Protein AF-A0A533SNG4-F1 (afdb_monomer_lite)

Sequence (138 aa):
EGVVDFDGYFSKVHFAGSHDAAIKELLSGEADIACAKNTVYEAMAKSDPSIAEKLEMLAISETVPSNALGVRPDLEKAVIDKLRKTLLGMGDTAEGAAILSVFGAKSFIPTGEKDYSPVLTLAKKAGIDPATYSYENK

Secondary structure (DSSP, 8-state):
---S-HHHH-S-----SSHHHHHHHHHHTS-S-----HHHHHHHHHH-THHHHH------PPP---------TTS-HHHHHHHHHHHHTGGGSHHHHHHHHHHT-S------GGGGHHHHHHHHHTT--TTT------

pLDDT: mean 92.05, std 8.14, range [46.53, 97.88]

Foldseek 3Di:
DDDDDCVVPDPDDADLPAQVSQLVCCVVVVDVDGDHDPVVLVVVCVVPVVSVVSDDDPDDDPDADDDDDDDDPPPDPVVVVVVVVCQQCLLVDPNSCVVCVVVVHNGDDDDDPVSRVVVCVVCVVVVHDPVPDDDDRD

Radius of gyration: 18.96 Å; chains: 1; bounding box: 44×39×47 Å

Structure (mmCIF, N/CA/C/O backbone):
data_AF-A0A533SNG4-F1
#
_entry.id   AF-A0A533SNG4-F1
#
loop_
_atom_site.group_PDB
_atom_site.id
_atom_site.type_symbol
_atom_site.label_atom_id
_atom_site.label_alt_id
_atom_site.label_comp_id
_atom_site.label_asym_id
_atom_site.label_entity_id
_atom_site.label_seq_id
_atom_site.pdbx_PDB_ins_code
_atom_site.Cartn_x
_atom_site.Cartn_y
_atom_site.Cartn_z
_atom_site.occupancy
_atom_site.B_iso_or_equiv
_atom_site.auth_seq_id
_atom_site.auth_comp_id
_atom_site.auth_asym_id
_atom_site.auth_atom_id
_atom_site.pdbx_PDB_model_num
ATOM 1 N N . GLU A 1 1 ? 23.968 3.825 -8.249 1.00 59.47 1 GLU A N 1
ATOM 2 C CA . GLU A 1 1 ? 23.124 4.976 -8.639 1.00 59.47 1 GLU A CA 1
ATOM 3 C C . GLU A 1 1 ? 21.931 4.447 -9.428 1.00 59.47 1 GLU A C 1
ATOM 5 O O . GLU A 1 1 ? 22.047 3.355 -9.972 1.00 59.47 1 GLU A O 1
ATOM 10 N N . GLY A 1 2 ? 20.783 5.128 -9.391 1.00 75.69 2 GLY A N 1
ATOM 11 C CA . GLY A 1 2 ? 19.556 4.670 -10.061 1.00 75.69 2 GLY A CA 1
ATOM 12 C C . GLY A 1 2 ? 19.464 5.124 -11.520 1.00 75.69 2 GLY A C 1
ATOM 13 O O . GLY A 1 2 ? 20.210 6.004 -11.945 1.00 75.69 2 GLY A O 1
ATOM 14 N N . VAL A 1 3 ? 18.530 4.541 -12.274 1.00 83.25 3 VAL A N 1
ATOM 15 C CA . VAL A 1 3 ? 18.193 4.981 -13.638 1.00 83.25 3 VAL A CA 1
ATOM 16 C C . VAL A 1 3 ? 17.421 6.303 -13.553 1.00 83.25 3 VAL A C 1
ATOM 18 O O . VAL A 1 3 ? 16.493 6.411 -12.756 1.00 83.25 3 VAL A O 1
ATOM 21 N N . VAL A 1 4 ? 17.812 7.316 -14.332 1.00 81.56 4 VAL A N 1
ATOM 22 C CA . VAL A 1 4 ? 17.156 8.645 -14.340 1.00 81.56 4 VAL A CA 1
ATOM 23 C C . VAL A 1 4 ? 16.245 8.815 -15.554 1.00 81.56 4 VAL A C 1
ATOM 25 O O . VAL A 1 4 ? 15.146 9.342 -15.424 1.00 81.56 4 VAL A O 1
ATOM 28 N N . ASP A 1 5 ? 16.692 8.348 -16.719 1.00 86.75 5 ASP A N 1
ATOM 29 C CA . ASP A 1 5 ? 15.917 8.333 -17.958 1.00 86.75 5 ASP A CA 1
ATOM 30 C C . ASP A 1 5 ? 15.448 6.902 -18.229 1.00 86.75 5 ASP A C 1
ATOM 32 O O . ASP A 1 5 ? 16.239 6.038 -18.611 1.00 86.75 5 ASP A O 1
ATOM 36 N N . PHE A 1 6 ? 14.174 6.640 -17.946 1.00 88.44 6 PHE A N 1
ATOM 37 C CA . PHE A 1 6 ? 13.597 5.307 -18.096 1.00 88.44 6 PHE A CA 1
ATOM 38 C C . PHE A 1 6 ? 13.427 4.930 -19.569 1.00 88.44 6 PHE A C 1
ATOM 40 O O . PHE A 1 6 ? 13.735 3.795 -19.925 1.00 88.44 6 PHE A O 1
ATOM 47 N N . ASP A 1 7 ? 13.009 5.876 -20.413 1.00 86.94 7 ASP A N 1
ATOM 48 C CA . ASP A 1 7 ? 12.750 5.643 -21.838 1.00 86.94 7 ASP A CA 1
ATOM 49 C C . ASP A 1 7 ? 14.051 5.399 -22.617 1.00 86.94 7 ASP A C 1
ATOM 51 O O . ASP A 1 7 ? 14.075 4.634 -23.580 1.00 86.94 7 ASP A O 1
ATOM 55 N N . GLY A 1 8 ? 15.150 6.030 -22.191 1.00 91.56 8 GLY A N 1
ATOM 56 C CA . GLY A 1 8 ? 16.476 5.820 -22.773 1.00 91.56 8 GLY A CA 1
ATOM 57 C C . GLY A 1 8 ? 17.196 4.557 -22.287 1.00 91.56 8 GLY A C 1
ATOM 58 O O . GLY A 1 8 ? 18.127 4.097 -22.951 1.00 91.56 8 GLY A O 1
ATOM 59 N N . TYR A 1 9 ? 16.802 3.999 -21.137 1.00 93.44 9 TYR A N 1
ATOM 60 C CA . TYR A 1 9 ? 17.481 2.854 -20.517 1.00 93.44 9 TYR A CA 1
ATOM 61 C C . TYR A 1 9 ? 16.741 1.527 -20.721 1.00 93.44 9 TYR A C 1
ATOM 63 O O . TYR A 1 9 ? 17.369 0.517 -21.039 1.00 93.44 9 TYR A O 1
ATOM 71 N N . PHE A 1 10 ? 15.419 1.510 -20.534 1.00 94.25 10 PHE A N 1
ATOM 72 C CA . PHE A 1 10 ? 14.598 0.308 -20.670 1.00 94.25 10 PHE A CA 1
ATOM 73 C C . PHE A 1 10 ? 13.986 0.218 -22.068 1.00 94.25 10 PHE A C 1
ATOM 75 O O . PHE A 1 10 ? 13.562 1.213 -22.643 1.00 94.25 10 PHE A O 1
ATOM 82 N N . SER A 1 11 ? 13.878 -0.999 -22.607 1.00 94.25 11 SER A N 1
ATOM 83 C CA . SER A 1 11 ? 13.228 -1.231 -23.906 1.00 94.25 11 SER A CA 1
ATOM 84 C C . SER A 1 11 ? 11.719 -0.962 -23.876 1.00 94.25 11 SER A C 1
ATOM 86 O O . SER A 1 11 ? 11.127 -0.645 -24.909 1.00 94.25 11 SER A O 1
ATOM 88 N N . LYS A 1 12 ? 11.092 -1.109 -22.701 1.00 93.38 12 LYS A N 1
ATOM 89 C CA . LYS A 1 12 ? 9.679 -0.835 -22.441 1.00 93.38 12 LYS A CA 1
ATOM 90 C C . LYS A 1 12 ? 9.461 -0.574 -20.950 1.00 93.38 12 LYS A C 1
ATOM 92 O O . LYS A 1 12 ? 10.034 -1.261 -20.111 1.00 93.38 12 LYS A O 1
ATOM 97 N N . VAL A 1 13 ? 8.569 0.365 -20.640 1.00 92.81 13 VAL A N 1
ATOM 98 C CA . VAL A 1 13 ? 8.027 0.592 -19.294 1.00 92.81 13 VAL A CA 1
ATOM 99 C C . VAL A 1 13 ? 6.506 0.658 -19.391 1.00 92.81 13 VAL A C 1
ATOM 101 O O . VAL A 1 13 ? 5.970 1.320 -20.280 1.00 92.81 13 VAL A O 1
ATOM 104 N N . HIS A 1 14 ? 5.796 -0.034 -18.499 1.00 92.06 14 HIS A N 1
ATOM 105 C CA . HIS A 1 14 ? 4.333 0.017 -18.425 1.00 92.06 14 HIS A CA 1
ATOM 106 C C . HIS A 1 14 ? 3.828 -0.161 -16.991 1.00 92.06 14 HIS A C 1
ATOM 108 O O . HIS A 1 14 ? 4.572 -0.555 -16.092 1.00 92.06 14 HIS A O 1
ATOM 114 N N . PHE A 1 15 ? 2.547 0.141 -16.779 1.00 91.56 15 PHE A N 1
ATOM 115 C CA . PHE A 1 15 ? 1.877 -0.033 -15.495 1.00 91.56 15 PHE A CA 1
ATOM 116 C C . PHE A 1 15 ? 1.068 -1.332 -15.493 1.00 91.56 15 PHE A C 1
ATOM 118 O O . PHE A 1 15 ? 0.085 -1.451 -16.213 1.00 91.56 15 PHE A O 1
ATOM 125 N N . ALA A 1 16 ? 1.426 -2.281 -14.627 1.00 93.81 16 ALA A N 1
ATOM 126 C CA . ALA A 1 16 ? 0.704 -3.553 -14.480 1.00 93.81 16 ALA A CA 1
ATOM 127 C C . ALA A 1 16 ? -0.699 -3.411 -13.836 1.00 93.81 16 ALA A C 1
ATOM 129 O O . ALA A 1 16 ? -1.428 -4.385 -13.673 1.00 93.81 16 ALA A O 1
ATOM 130 N N . GLY A 1 17 ? -1.077 -2.209 -13.385 1.00 91.56 17 GLY A N 1
ATOM 131 C CA . GLY A 1 17 ? -2.375 -1.920 -12.758 1.00 91.56 17 GLY A CA 1
ATOM 132 C C . GLY A 1 17 ? -2.509 -2.346 -11.288 1.00 91.56 17 GLY A C 1
ATOM 133 O O . GLY A 1 17 ? -3.287 -1.739 -10.551 1.00 91.56 17 GLY A O 1
ATOM 134 N N . SER A 1 18 ? -1.731 -3.323 -10.813 1.00 95.00 18 SER A N 1
ATOM 135 C CA . SER A 1 18 ? -1.677 -3.702 -9.394 1.00 95.00 18 SER A CA 1
ATOM 136 C C . SER A 1 18 ? -0.318 -4.273 -8.974 1.00 95.00 18 SER A C 1
ATOM 138 O O . SER A 1 18 ? 0.485 -4.717 -9.795 1.00 95.00 18 SER A O 1
ATOM 140 N N . HIS A 1 19 ? -0.048 -4.278 -7.664 1.00 95.81 19 HIS A N 1
ATOM 141 C CA . HIS A 1 19 ? 1.193 -4.836 -7.113 1.00 95.81 19 HIS A CA 1
ATOM 142 C C . HIS A 1 19 ? 1.329 -6.345 -7.356 1.00 95.81 19 HIS A C 1
ATOM 144 O O . HIS A 1 19 ? 2.428 -6.822 -7.616 1.00 95.81 19 HIS A O 1
ATOM 150 N N . ASP A 1 20 ? 0.229 -7.097 -7.262 1.00 96.75 20 ASP A N 1
ATOM 151 C CA . ASP A 1 20 ? 0.244 -8.538 -7.509 1.0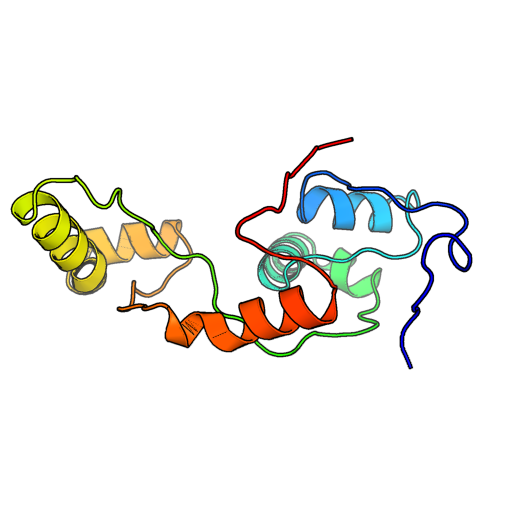0 96.75 20 ASP A CA 1
ATOM 152 C C . ASP A 1 20 ? 0.372 -8.858 -9.003 1.00 96.75 20 ASP A C 1
ATOM 154 O O . ASP A 1 20 ? 1.042 -9.829 -9.343 1.00 96.75 20 ASP A O 1
ATOM 158 N N . ALA A 1 21 ? -0.201 -8.035 -9.892 1.00 97.25 21 ALA A N 1
ATOM 159 C CA . ALA A 1 21 ? 0.014 -8.150 -11.333 1.00 97.25 21 ALA A CA 1
ATOM 160 C C . ALA A 1 21 ? 1.487 -7.919 -11.690 1.00 97.25 21 ALA A C 1
ATOM 162 O O . ALA A 1 21 ? 2.078 -8.765 -12.350 1.00 97.25 21 ALA A O 1
ATOM 163 N N . ALA A 1 22 ? 2.120 -6.872 -11.147 1.00 97.62 22 ALA A N 1
ATOM 164 C CA . ALA A 1 22 ? 3.542 -6.602 -11.376 1.00 97.62 22 ALA A CA 1
ATOM 165 C C . ALA A 1 22 ? 4.445 -7.782 -10.957 1.00 97.62 22 ALA A C 1
ATOM 167 O O . ALA A 1 22 ? 5.380 -8.143 -11.667 1.00 97.62 22 ALA A O 1
ATOM 168 N N . ILE A 1 23 ? 4.146 -8.429 -9.823 1.00 97.62 23 ILE A N 1
ATOM 169 C CA . ILE A 1 23 ? 4.883 -9.622 -9.370 1.00 97.62 23 ILE A CA 1
ATOM 170 C C . ILE A 1 23 ? 4.619 -10.823 -10.296 1.00 97.62 23 ILE A C 1
ATOM 172 O O . ILE A 1 23 ? 5.537 -11.587 -10.584 1.00 97.62 23 ILE A O 1
ATOM 176 N N . LYS A 1 24 ? 3.384 -11.007 -10.779 1.00 96.94 24 LYS A N 1
ATOM 177 C CA . LYS A 1 24 ? 3.030 -12.095 -11.711 1.00 96.94 24 LYS A CA 1
ATOM 178 C C . LYS A 1 24 ? 3.693 -11.930 -13.082 1.00 96.94 24 LYS A C 1
ATOM 180 O O . LYS A 1 24 ? 4.147 -12.925 -13.644 1.00 96.94 24 LYS A O 1
ATOM 185 N N . GLU A 1 25 ? 3.782 -10.710 -13.601 1.00 97.31 25 GLU A N 1
ATOM 186 C CA . GLU A 1 25 ? 4.500 -10.406 -14.847 1.00 97.31 25 GLU A CA 1
ATOM 187 C C . GLU A 1 25 ? 5.997 -10.727 -14.715 1.00 97.31 25 GLU A C 1
ATOM 189 O O . GLU A 1 25 ? 6.572 -11.369 -15.591 1.00 97.31 25 GLU A O 1
ATOM 194 N N . LEU A 1 26 ? 6.608 -10.397 -13.570 1.00 96.62 26 LEU A N 1
ATOM 195 C CA . LEU A 1 26 ? 7.996 -10.769 -13.279 1.00 96.62 26 LEU A CA 1
ATOM 196 C C . LEU A 1 26 ? 8.183 -12.296 -13.210 1.00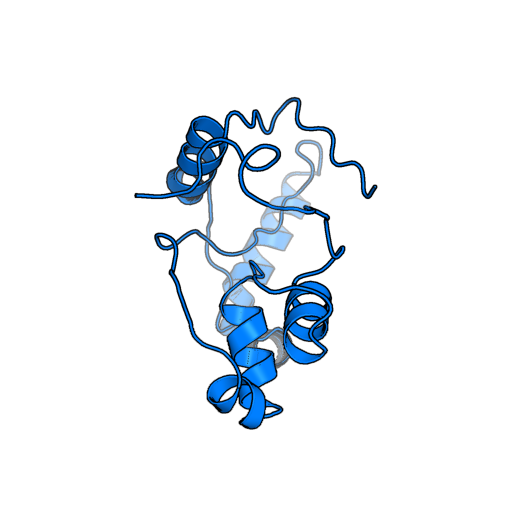 96.62 26 LEU A C 1
ATOM 198 O O . LEU A 1 26 ? 9.104 -12.846 -13.805 1.00 96.62 26 LEU A O 1
ATOM 202 N N . LEU A 1 27 ? 7.280 -13.008 -12.528 1.00 96.94 27 LEU A N 1
ATOM 203 C CA . LEU A 1 27 ? 7.339 -14.472 -12.401 1.00 96.94 27 LEU A CA 1
ATOM 204 C C . LEU A 1 27 ? 7.105 -15.216 -13.724 1.00 96.94 27 LEU A C 1
ATOM 206 O O . LEU A 1 27 ? 7.579 -16.342 -13.880 1.00 96.94 27 LEU A O 1
ATOM 210 N N . SER A 1 28 ? 6.347 -14.624 -14.648 1.00 96.25 28 SER A N 1
ATOM 211 C CA . SER A 1 28 ? 6.075 -15.190 -15.977 1.00 96.25 28 SER A CA 1
ATOM 212 C C . SER A 1 28 ? 7.129 -14.813 -17.022 1.00 96.25 28 SER A C 1
ATOM 214 O O . SER A 1 28 ? 7.120 -15.380 -18.114 1.00 96.25 28 SER A O 1
ATOM 216 N N . GLY A 1 29 ? 8.057 -13.914 -16.680 1.00 95.94 29 GLY A N 1
ATOM 217 C CA . GLY A 1 29 ? 9.081 -13.408 -17.593 1.00 95.94 29 GLY A CA 1
ATOM 218 C C . GLY A 1 29 ? 8.559 -12.374 -18.594 1.00 95.94 29 GLY A C 1
ATOM 219 O O . GLY A 1 29 ? 9.230 -12.099 -19.583 1.00 95.94 29 GLY A O 1
ATOM 220 N N . GLU A 1 30 ? 7.370 -11.808 -18.365 1.00 96.06 30 GLU A N 1
ATOM 221 C CA . GLU A 1 30 ? 6.832 -10.701 -19.167 1.00 96.06 30 GLU A CA 1
ATOM 222 C C . GLU A 1 30 ? 7.501 -9.359 -18.829 1.00 96.06 30 GLU A C 1
ATOM 224 O O . GLU A 1 30 ? 7.517 -8.448 -19.660 1.00 96.06 30 GLU A O 1
ATOM 229 N N . ALA A 1 31 ? 8.077 -9.248 -17.628 1.00 96.88 31 ALA A N 1
ATOM 230 C CA . ALA A 1 31 ? 8.892 -8.123 -17.191 1.00 96.88 31 ALA A CA 1
ATOM 231 C C . ALA A 1 31 ? 10.201 -8.619 -16.564 1.00 96.88 31 ALA A C 1
ATOM 233 O O . ALA A 1 31 ? 10.196 -9.582 -15.803 1.00 96.88 31 ALA A O 1
ATOM 234 N N . ASP A 1 32 ? 11.310 -7.927 -16.833 1.00 96.25 32 ASP A N 1
ATOM 235 C CA . ASP A 1 32 ? 12.614 -8.234 -16.224 1.00 96.25 32 ASP A CA 1
ATOM 236 C C . ASP A 1 32 ? 12.761 -7.637 -14.812 1.00 96.25 32 ASP A C 1
ATOM 238 O O . ASP A 1 32 ? 13.550 -8.113 -13.997 1.00 96.25 32 ASP A O 1
ATOM 242 N N . ILE A 1 33 ? 12.022 -6.559 -14.522 1.00 95.94 33 ILE A N 1
ATOM 243 C CA . ILE A 1 33 ? 12.059 -5.814 -13.258 1.00 95.94 33 ILE A CA 1
ATOM 244 C C . ILE A 1 33 ? 10.637 -5.364 -12.910 1.00 95.94 33 ILE A C 1
ATOM 246 O O . ILE A 1 33 ? 9.902 -4.897 -13.777 1.00 95.94 33 ILE A O 1
ATOM 250 N N . ALA A 1 34 ? 10.265 -5.444 -11.629 1.00 95.94 34 ALA A N 1
ATOM 251 C CA . ALA A 1 34 ? 8.989 -4.944 -11.123 1.00 95.94 34 ALA A CA 1
ATOM 252 C C . ALA A 1 34 ? 9.150 -4.196 -9.790 1.00 95.94 34 ALA A C 1
ATOM 254 O O . ALA A 1 34 ? 9.983 -4.544 -8.955 1.00 95.94 34 ALA A O 1
ATOM 255 N N . CYS A 1 35 ? 8.296 -3.194 -9.569 1.00 94.69 35 CYS A N 1
ATOM 256 C CA . CYS A 1 35 ? 8.206 -2.443 -8.316 1.00 94.69 35 CYS A CA 1
ATOM 257 C C . CYS A 1 35 ? 6.859 -2.730 -7.640 1.00 94.69 35 CYS A C 1
ATOM 259 O O . CYS A 1 35 ? 5.801 -2.439 -8.199 1.00 94.69 35 CYS A O 1
ATOM 261 N N . ALA A 1 36 ? 6.878 -3.266 -6.419 1.00 95.56 36 ALA A N 1
ATOM 262 C CA . ALA A 1 36 ? 5.666 -3.621 -5.684 1.00 95.56 36 ALA A CA 1
ATOM 263 C C . ALA A 1 36 ? 5.764 -3.265 -4.195 1.00 95.56 36 ALA A C 1
ATOM 265 O O . ALA A 1 36 ? 6.850 -3.159 -3.627 1.00 95.56 36 ALA A O 1
ATOM 266 N N . LYS A 1 37 ? 4.607 -3.094 -3.544 1.00 94.38 37 LYS A N 1
ATOM 267 C CA . LYS A 1 37 ? 4.535 -2.878 -2.095 1.00 94.38 37 LYS A CA 1
ATOM 268 C C . LYS A 1 37 ? 5.038 -4.124 -1.363 1.00 94.38 37 LYS A C 1
ATOM 270 O O . LYS A 1 37 ? 4.537 -5.223 -1.606 1.00 94.38 37 LYS A O 1
ATOM 275 N N . ASN A 1 38 ? 5.954 -3.940 -0.413 1.00 93.94 38 ASN A N 1
ATOM 276 C CA . ASN A 1 38 ? 6.566 -5.029 0.354 1.00 93.94 38 ASN A CA 1
ATOM 277 C C . ASN A 1 38 ? 5.522 -5.953 1.004 1.00 93.94 38 ASN A C 1
ATOM 279 O O . ASN A 1 38 ? 5.617 -7.163 0.870 1.00 93.94 38 ASN A O 1
ATOM 283 N N . THR A 1 39 ? 4.460 -5.403 1.603 1.00 92.88 39 THR A N 1
ATOM 284 C CA . THR A 1 39 ? 3.409 -6.209 2.247 1.00 92.88 39 THR A CA 1
ATOM 285 C C . THR A 1 39 ? 2.656 -7.114 1.268 1.00 92.88 39 THR A C 1
ATOM 287 O O . THR A 1 39 ? 2.134 -8.147 1.673 1.00 92.88 39 THR A O 1
ATOM 290 N N . VAL A 1 40 ? 2.561 -6.726 -0.012 1.00 94.94 40 VAL A N 1
ATOM 291 C CA . VAL A 1 40 ? 1.930 -7.563 -1.048 1.00 94.94 40 VAL A CA 1
ATOM 292 C C . VAL A 1 40 ? 2.872 -8.695 -1.433 1.00 94.94 40 VAL A C 1
ATOM 294 O O . VAL A 1 40 ? 2.450 -9.848 -1.441 1.00 94.94 40 VAL A O 1
ATOM 297 N N . TYR A 1 41 ? 4.150 -8.382 -1.664 1.00 96.62 41 TYR A N 1
ATOM 298 C CA . TYR A 1 41 ? 5.183 -9.391 -1.891 1.00 96.62 41 TYR A CA 1
ATOM 299 C C . TYR A 1 41 ? 5.252 -10.403 -0.739 1.00 96.62 41 TYR A C 1
ATOM 301 O O . TYR A 1 41 ? 5.165 -11.603 -0.972 1.00 96.62 41 TYR A O 1
ATOM 309 N N . GLU A 1 42 ? 5.317 -9.933 0.508 1.00 95.00 42 GLU A N 1
ATOM 310 C CA . GLU A 1 42 ? 5.364 -10.772 1.709 1.00 95.00 42 GLU A CA 1
ATOM 311 C C . GLU A 1 42 ? 4.127 -11.676 1.827 1.00 95.00 42 GLU A C 1
ATOM 313 O O . GLU A 1 42 ? 4.253 -12.859 2.142 1.00 95.00 42 GLU A O 1
ATOM 318 N N . ALA A 1 43 ? 2.928 -11.154 1.547 1.00 93.94 43 ALA A N 1
ATOM 319 C CA . ALA A 1 43 ? 1.698 -11.945 1.569 1.00 93.94 43 ALA A CA 1
ATOM 320 C C . ALA A 1 43 ? 1.678 -13.024 0.472 1.00 93.94 43 ALA A C 1
ATOM 322 O O . ALA A 1 43 ? 1.266 -14.160 0.731 1.00 93.94 43 ALA A O 1
ATOM 323 N N . MET A 1 44 ? 2.146 -12.687 -0.733 1.00 96.75 44 MET A N 1
ATOM 324 C CA . MET A 1 44 ? 2.267 -13.635 -1.841 1.00 96.75 44 MET A CA 1
ATOM 325 C C . MET A 1 44 ? 3.311 -14.712 -1.533 1.00 96.75 44 MET A C 1
ATOM 327 O O . MET A 1 44 ? 2.981 -15.889 -1.604 1.00 96.75 44 MET A O 1
ATOM 331 N N . ALA A 1 45 ? 4.514 -14.335 -1.096 1.00 96.31 45 ALA A N 1
ATOM 332 C CA . ALA A 1 45 ? 5.590 -15.266 -0.752 1.00 96.31 45 ALA A CA 1
ATOM 333 C C . ALA A 1 45 ? 5.248 -16.159 0.453 1.00 96.31 45 ALA A C 1
ATOM 335 O O . ALA A 1 45 ? 5.649 -17.316 0.515 1.00 96.31 45 ALA A O 1
ATOM 336 N N . LYS A 1 46 ? 4.460 -15.658 1.412 1.00 95.19 46 LYS A N 1
ATOM 337 C CA . LYS A 1 46 ? 3.927 -16.487 2.502 1.00 95.19 46 LYS A CA 1
ATOM 338 C C . LYS A 1 46 ? 2.947 -17.550 1.994 1.00 95.19 46 LYS A C 1
ATOM 340 O O . LYS A 1 46 ? 2.854 -18.618 2.592 1.00 95.19 46 LYS A O 1
ATOM 345 N N . SER A 1 47 ? 2.196 -17.239 0.938 1.00 95.56 47 SER A N 1
ATOM 346 C CA . SER A 1 47 ? 1.204 -18.145 0.345 1.00 95.56 47 SER A CA 1
ATOM 347 C C . SER A 1 47 ? 1.840 -19.135 -0.638 1.00 95.56 47 SER A C 1
ATOM 349 O O . SER A 1 47 ? 1.421 -20.287 -0.691 1.00 95.56 47 SER A O 1
ATOM 351 N N . ASP A 1 48 ? 2.865 -18.702 -1.374 1.00 96.75 48 ASP A N 1
ATOM 352 C CA . ASP A 1 48 ? 3.702 -19.510 -2.264 1.00 96.75 48 ASP A CA 1
ATOM 353 C C . ASP A 1 48 ? 5.189 -19.185 -2.016 1.00 96.75 48 ASP A C 1
ATOM 355 O O . ASP A 1 48 ? 5.718 -18.214 -2.570 1.00 96.75 48 ASP A O 1
ATOM 359 N N . PRO A 1 49 ? 5.888 -19.998 -1.200 1.00 96.38 49 PRO A N 1
ATOM 360 C CA . PRO A 1 49 ? 7.300 -19.788 -0.886 1.00 96.38 49 PRO A CA 1
ATOM 361 C C . PRO A 1 49 ? 8.235 -19.800 -2.101 1.00 96.38 49 PRO A C 1
ATOM 363 O O . PRO A 1 49 ? 9.302 -19.192 -2.032 1.00 96.38 49 PRO A O 1
ATOM 366 N N . SER A 1 50 ? 7.839 -20.412 -3.227 1.00 95.81 50 SER A N 1
ATOM 367 C CA . SER A 1 50 ? 8.682 -20.458 -4.431 1.00 95.81 50 SER A CA 1
ATOM 368 C C . SER A 1 50 ? 8.922 -19.073 -5.038 1.00 95.81 50 SER A C 1
ATOM 370 O O . SER A 1 50 ? 9.894 -18.874 -5.763 1.00 95.81 50 SER A O 1
ATOM 372 N N . ILE A 1 51 ? 8.072 -18.092 -4.717 1.00 96.56 51 ILE A N 1
ATOM 373 C CA . ILE A 1 51 ? 8.255 -16.696 -5.128 1.00 96.56 51 ILE A CA 1
ATOM 374 C C . ILE A 1 51 ? 9.564 -16.138 -4.559 1.00 96.56 51 ILE A C 1
ATOM 376 O O . ILE A 1 51 ? 10.321 -15.506 -5.290 1.00 96.56 51 ILE A O 1
ATOM 380 N N . ALA A 1 52 ? 9.866 -16.411 -3.287 1.00 94.94 52 ALA A N 1
ATOM 381 C CA . ALA A 1 52 ? 11.092 -15.934 -2.647 1.00 94.94 52 ALA A CA 1
ATOM 382 C C . ALA A 1 52 ? 12.355 -16.658 -3.147 1.00 94.94 52 ALA A C 1
ATOM 384 O O . ALA A 1 52 ? 13.456 -16.143 -2.991 1.00 94.94 52 ALA A O 1
ATOM 385 N N . GLU A 1 53 ? 12.202 -17.844 -3.740 1.00 95.69 53 GLU A N 1
ATOM 386 C CA . GLU A 1 53 ? 13.302 -18.597 -4.355 1.00 95.69 53 GLU A CA 1
ATOM 387 C C . GLU A 1 53 ? 13.602 -18.119 -5.782 1.00 95.69 53 GLU A C 1
ATOM 389 O O . GLU A 1 53 ? 14.739 -18.210 -6.240 1.00 95.69 53 GLU A O 1
ATOM 394 N N . LYS A 1 54 ? 12.578 -17.634 -6.495 1.00 96.12 54 LYS A N 1
ATOM 395 C CA . LYS A 1 54 ? 12.667 -17.222 -7.904 1.00 96.12 54 LYS A CA 1
ATOM 396 C C . LYS A 1 54 ? 13.008 -15.749 -8.096 1.00 96.12 54 LYS A C 1
ATOM 398 O O . LYS A 1 54 ? 13.486 -15.391 -9.167 1.00 96.12 54 LYS A O 1
ATOM 403 N N . LEU A 1 55 ? 12.708 -14.902 -7.113 1.00 96.12 55 LEU A N 1
ATOM 404 C CA . LEU A 1 55 ? 12.858 -13.453 -7.220 1.00 96.12 55 LEU A CA 1
ATOM 405 C C . LEU A 1 55 ? 14.009 -12.945 -6.351 1.00 96.12 55 LEU A C 1
ATOM 407 O O . LEU A 1 55 ? 14.184 -13.373 -5.213 1.00 96.12 55 LEU A O 1
ATOM 411 N N . GLU A 1 56 ? 14.746 -11.967 -6.872 1.00 95.69 56 GLU A N 1
ATOM 412 C CA . GLU A 1 56 ? 15.801 -11.262 -6.147 1.00 95.69 56 GLU A CA 1
ATOM 413 C C . GLU A 1 56 ? 15.369 -9.823 -5.834 1.00 95.69 56 GLU A C 1
ATOM 415 O O . GLU A 1 56 ? 14.881 -9.090 -6.696 1.00 95.69 56 GLU A O 1
ATOM 420 N N . MET A 1 57 ? 15.565 -9.396 -4.584 1.00 95.56 57 MET A N 1
ATOM 421 C CA . MET A 1 57 ? 15.29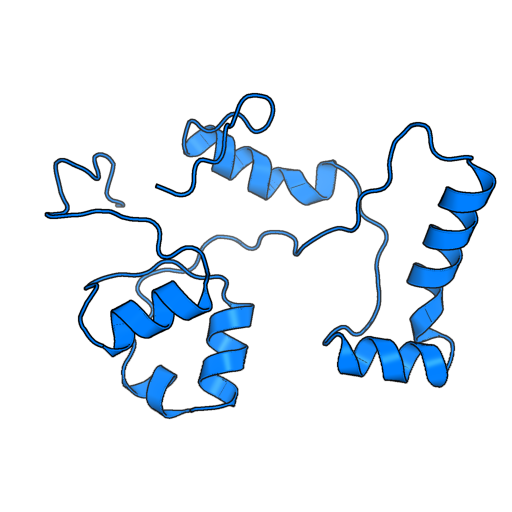3 -8.021 -4.163 1.00 95.56 57 MET A CA 1
ATOM 422 C C . MET A 1 57 ? 16.473 -7.113 -4.516 1.00 95.56 57 MET A C 1
ATOM 424 O O . MET A 1 57 ? 17.467 -7.076 -3.796 1.00 95.56 57 MET A O 1
ATOM 428 N N . LEU A 1 58 ? 16.337 -6.332 -5.590 1.00 94.56 58 LEU A N 1
ATOM 429 C CA . LEU A 1 58 ? 17.381 -5.399 -6.036 1.00 94.56 58 LEU A CA 1
ATOM 430 C C . LEU A 1 58 ? 17.531 -4.175 -5.120 1.00 94.56 58 LEU A C 1
ATOM 432 O O . LEU A 1 58 ? 18.634 -3.669 -4.919 1.00 94.56 58 LEU A O 1
ATOM 436 N N . ALA A 1 59 ? 16.417 -3.667 -4.585 1.00 92.50 59 ALA A N 1
ATOM 437 C CA . ALA A 1 59 ? 16.394 -2.497 -3.714 1.00 92.50 59 ALA A CA 1
ATOM 438 C C . ALA A 1 59 ? 15.119 -2.453 -2.860 1.00 92.50 59 ALA A C 1
ATOM 440 O O . ALA A 1 59 ? 14.079 -2.996 -3.231 1.00 92.50 59 ALA A O 1
ATOM 441 N N . ILE A 1 60 ? 15.198 -1.757 -1.725 1.00 92.31 60 ILE A N 1
ATOM 442 C CA . ILE A 1 60 ? 14.071 -1.464 -0.834 1.00 92.31 60 ILE A CA 1
ATOM 443 C C . ILE A 1 60 ? 14.087 0.042 -0.564 1.00 92.31 60 ILE A C 1
ATOM 445 O O . ILE A 1 60 ? 15.147 0.614 -0.304 1.00 92.31 60 ILE A O 1
ATOM 449 N N . SER A 1 61 ? 12.928 0.696 -0.662 1.00 88.62 61 SER A N 1
ATOM 450 C CA . SER A 1 61 ? 12.812 2.123 -0.355 1.00 88.62 61 SER A CA 1
ATOM 451 C C . SER A 1 61 ? 12.981 2.393 1.141 1.00 88.62 61 SER A C 1
ATOM 453 O O . SER A 1 61 ? 12.897 1.493 1.976 1.00 88.62 61 SER A O 1
ATOM 455 N N . GLU A 1 62 ? 13.121 3.665 1.505 1.00 88.00 62 GLU A N 1
ATOM 456 C CA . GLU A 1 62 ? 12.883 4.077 2.887 1.00 88.00 62 GLU A CA 1
ATOM 457 C C . GLU A 1 62 ? 11.461 3.694 3.327 1.00 88.00 62 GLU A C 1
ATOM 459 O O . GLU A 1 62 ? 10.541 3.576 2.505 1.00 88.00 62 GLU A O 1
ATOM 464 N N . THR A 1 63 ? 11.278 3.509 4.634 1.00 89.56 63 THR A N 1
ATOM 465 C CA . THR A 1 63 ? 9.964 3.227 5.209 1.00 89.56 63 THR A CA 1
ATOM 466 C C . THR A 1 63 ? 9.020 4.393 4.948 1.00 89.56 63 THR A C 1
ATOM 468 O O . THR A 1 63 ? 9.293 5.536 5.315 1.00 89.56 63 THR A O 1
ATOM 471 N N . VAL A 1 64 ? 7.870 4.077 4.366 1.00 91.00 64 VAL A N 1
ATOM 472 C CA . VAL A 1 64 ? 6.760 5.007 4.162 1.00 91.00 64 VAL A CA 1
ATOM 473 C C . VAL A 1 64 ? 5.561 4.565 5.006 1.00 91.00 64 VAL A C 1
ATOM 475 O O . VAL A 1 64 ? 5.424 3.370 5.288 1.00 91.00 64 VAL A O 1
ATOM 478 N N . PRO A 1 65 ? 4.686 5.491 5.441 1.00 90.94 65 PRO A N 1
ATOM 479 C CA . PRO A 1 65 ? 3.429 5.117 6.079 1.00 90.94 65 PRO A CA 1
ATOM 480 C C . PRO A 1 65 ? 2.594 4.201 5.175 1.00 90.94 65 PRO A C 1
ATOM 482 O O . PRO A 1 65 ? 2.646 4.280 3.947 1.00 90.94 65 PRO A O 1
ATOM 485 N N . SER A 1 66 ? 1.796 3.336 5.804 1.00 88.38 66 SER A N 1
ATOM 486 C CA . SER A 1 66 ? 0.777 2.555 5.096 1.00 88.38 66 SER A CA 1
ATOM 487 C C . SER A 1 66 ? -0.423 3.437 4.726 1.00 88.38 66 SER A C 1
ATOM 489 O O . SER A 1 66 ? -0.418 4.646 4.927 1.00 88.38 66 SER A O 1
ATOM 491 N N . ASN A 1 67 ? -1.469 2.821 4.184 1.00 89.12 67 ASN A N 1
ATOM 492 C CA . ASN A 1 67 ? -2.676 3.506 3.738 1.00 89.12 67 ASN A CA 1
ATOM 493 C C . ASN A 1 67 ? -3.398 4.197 4.916 1.00 89.12 67 ASN A C 1
ATOM 495 O O . ASN A 1 67 ? -3.486 3.629 6.007 1.00 89.12 67 ASN A O 1
ATOM 499 N N . ALA A 1 68 ? -3.996 5.367 4.670 1.00 92.19 68 ALA A N 1
ATOM 500 C CA . ALA A 1 68 ? -4.931 6.020 5.592 1.00 92.19 68 ALA A CA 1
ATOM 501 C C . ALA A 1 68 ? -6.377 5.925 5.108 1.00 92.19 68 ALA A C 1
ATOM 503 O O . ALA A 1 68 ? -6.664 5.816 3.916 1.00 92.19 68 ALA A O 1
ATOM 504 N N . LEU A 1 69 ? -7.292 6.054 6.068 1.00 93.25 69 LEU A N 1
ATOM 505 C CA . LEU A 1 69 ? -8.700 6.320 5.815 1.00 93.25 69 LEU A CA 1
ATOM 506 C C . LEU A 1 69 ? -8.929 7.835 5.846 1.00 93.25 69 LEU A C 1
ATOM 508 O O . LEU A 1 69 ? -8.791 8.469 6.892 1.00 93.25 69 LEU A O 1
ATOM 512 N N . GLY A 1 70 ? -9.266 8.408 4.693 1.00 93.06 70 GLY A N 1
ATOM 513 C CA . GLY A 1 70 ? -9.675 9.804 4.566 1.00 93.06 70 GLY A CA 1
ATOM 514 C C . GLY A 1 70 ? -11.190 9.954 4.685 1.00 93.06 70 GLY A C 1
ATOM 515 O O . GLY A 1 70 ? -11.945 9.116 4.194 1.00 93.06 70 GLY A O 1
ATOM 516 N N . VAL A 1 71 ? -11.641 11.037 5.314 1.00 94.00 71 VAL A N 1
ATOM 517 C CA . VAL A 1 71 ? -13.054 11.443 5.317 1.00 94.00 71 VAL A CA 1
ATOM 518 C C . VAL A 1 71 ? -13.211 12.745 4.550 1.00 94.00 71 VAL A C 1
ATOM 520 O O . VAL A 1 71 ? -12.280 13.547 4.471 1.00 94.00 71 VAL A O 1
ATOM 523 N N . ARG A 1 72 ? -14.403 12.971 3.995 1.00 95.00 72 ARG A N 1
ATOM 524 C CA . ARG A 1 72 ? -14.730 14.255 3.381 1.00 95.00 72 ARG A CA 1
ATOM 525 C C . ARG A 1 72 ? -14.668 15.385 4.419 1.00 95.00 72 ARG A C 1
ATOM 527 O O . ARG A 1 72 ? -15.146 15.188 5.539 1.00 95.00 72 ARG A O 1
ATOM 534 N N . PRO A 1 73 ? -14.148 16.567 4.049 1.00 90.94 73 PRO A N 1
ATOM 535 C CA . PRO A 1 73 ? -14.013 17.686 4.978 1.00 90.94 73 PRO A CA 1
ATOM 536 C C . PRO A 1 73 ? -15.360 18.286 5.409 1.00 90.94 73 PRO A C 1
ATOM 538 O O . PRO A 1 73 ? -15.434 18.903 6.465 1.00 90.94 73 PRO A O 1
ATOM 541 N N . ASP A 1 74 ? -16.419 18.102 4.618 1.00 95.38 74 ASP A N 1
ATOM 542 C CA . ASP A 1 74 ? -17.765 18.625 4.876 1.00 95.38 74 ASP A CA 1
ATOM 543 C C . ASP A 1 74 ? -18.698 17.618 5.573 1.00 95.38 74 ASP A C 1
ATOM 545 O O . ASP A 1 74 ? -19.890 17.881 5.741 1.00 95.38 74 ASP A O 1
ATOM 549 N N . LEU A 1 75 ? -18.172 16.462 5.991 1.00 97.12 75 LEU A N 1
ATOM 550 C CA . LEU A 1 75 ? -18.924 15.500 6.788 1.00 97.12 75 LEU A CA 1
ATOM 551 C C . LEU A 1 75 ? -19.203 16.075 8.186 1.00 97.12 75 LEU A C 1
ATOM 553 O O . LEU A 1 75 ? -18.355 16.738 8.783 1.00 97.12 75 LEU A O 1
ATOM 557 N N . GLU A 1 76 ? -20.385 15.795 8.740 1.00 97.88 76 GLU A N 1
ATOM 558 C CA . GLU A 1 76 ? -20.759 16.289 10.066 1.00 97.88 76 GLU A CA 1
ATOM 559 C C . GLU A 1 76 ? -19.736 15.858 11.131 1.00 97.88 76 GLU A C 1
ATOM 561 O O . GLU A 1 76 ? -19.374 14.681 11.237 1.00 97.88 76 GLU A O 1
ATOM 566 N N . LYS A 1 77 ? -19.303 16.809 11.970 1.00 96.44 77 LYS A N 1
ATOM 567 C CA . LYS A 1 77 ? -18.278 16.581 13.000 1.00 96.44 77 LYS A CA 1
ATOM 568 C C . LYS A 1 77 ? -18.607 15.387 13.903 1.00 96.44 77 LYS A C 1
ATOM 570 O O . LYS A 1 77 ? -17.717 14.600 14.216 1.00 96.44 77 LYS A O 1
ATOM 575 N N . ALA A 1 78 ? -19.876 15.220 14.280 1.00 97.62 78 ALA A N 1
ATOM 576 C CA . ALA A 1 78 ? -20.322 14.103 15.110 1.00 97.62 78 ALA A CA 1
ATOM 577 C C . ALA A 1 78 ? -20.063 12.735 14.450 1.00 97.62 78 ALA A C 1
ATOM 579 O O . ALA A 1 78 ? -19.691 11.778 15.130 1.00 97.62 78 ALA A O 1
ATOM 580 N N . VAL A 1 79 ? -20.202 12.645 13.123 1.00 97.50 79 VAL A N 1
ATOM 581 C CA . VAL A 1 79 ? -19.915 11.424 12.359 1.00 97.50 79 VAL A CA 1
ATOM 582 C C . VAL A 1 79 ? -18.410 11.172 12.300 1.00 97.50 79 VAL A C 1
ATOM 584 O O . VAL A 1 79 ? -17.979 10.050 12.566 1.00 97.50 79 VAL A O 1
ATOM 587 N N . ILE A 1 80 ? -17.606 12.204 12.020 1.00 96.56 80 ILE A N 1
ATOM 588 C CA . ILE A 1 80 ? -16.136 12.101 12.002 1.00 96.56 80 ILE A CA 1
ATOM 589 C C . ILE A 1 80 ? -15.613 11.618 13.361 1.00 96.56 80 ILE A C 1
ATOM 591 O O . ILE A 1 80 ? -14.810 10.686 13.427 1.00 96.56 80 ILE A O 1
ATOM 595 N N . ASP A 1 81 ? -16.092 12.220 14.450 1.00 96.81 81 ASP A N 1
ATOM 596 C CA . ASP A 1 81 ? -15.680 11.865 15.807 1.00 96.81 81 ASP A CA 1
ATOM 597 C C . ASP A 1 81 ? -16.091 10.432 16.164 1.00 96.81 81 ASP A C 1
ATOM 599 O O . ASP A 1 81 ? -15.301 9.695 16.760 1.00 96.81 81 ASP A O 1
ATOM 603 N N . LYS A 1 82 ? -17.298 10.008 15.760 1.00 97.62 82 LYS A N 1
ATOM 604 C CA . LYS A 1 82 ? -17.770 8.634 15.959 1.00 97.62 82 LYS A CA 1
ATOM 605 C C . LYS A 1 82 ? -16.908 7.631 15.193 1.00 97.62 82 LYS A C 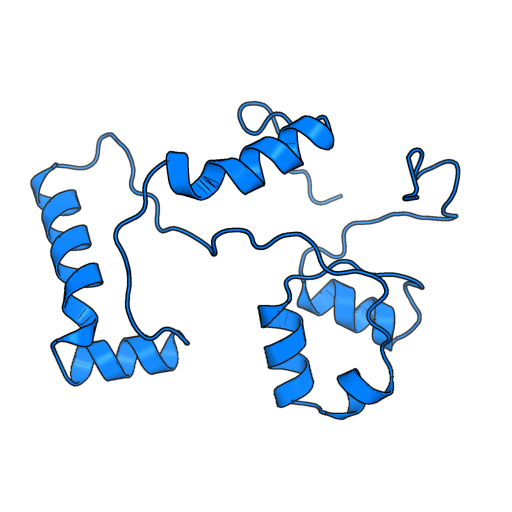1
ATOM 607 O O . LYS A 1 82 ? -16.452 6.668 15.800 1.00 97.62 82 LYS A O 1
ATOM 612 N N . LEU A 1 83 ? -16.633 7.874 13.908 1.00 96.94 83 LEU A N 1
ATOM 613 C CA . LEU A 1 83 ? -15.757 7.023 13.093 1.00 96.94 83 LEU A CA 1
ATOM 614 C C . LEU A 1 83 ? -14.368 6.901 13.718 1.00 96.94 83 LEU A C 1
ATOM 616 O O . LEU A 1 83 ? -13.879 5.792 13.919 1.00 96.94 83 LEU A O 1
ATOM 620 N N . ARG A 1 84 ? -13.757 8.034 14.086 1.00 96.25 84 ARG A N 1
ATOM 621 C CA . ARG A 1 84 ? -12.432 8.061 14.713 1.00 96.25 84 ARG A CA 1
ATOM 622 C C . ARG A 1 84 ? -12.423 7.270 16.020 1.00 96.25 84 ARG A C 1
ATOM 624 O O . ARG A 1 84 ? -11.561 6.417 16.197 1.00 96.25 84 ARG A O 1
ATOM 631 N N . LYS A 1 85 ? -13.380 7.522 16.919 1.00 97.25 85 LYS A N 1
ATOM 632 C CA . LYS A 1 85 ? -13.470 6.812 18.202 1.00 97.25 85 LYS A CA 1
ATOM 633 C C . LYS A 1 85 ? -13.653 5.308 17.999 1.00 97.25 85 LYS A C 1
ATOM 635 O O . LYS A 1 85 ? -12.980 4.530 18.665 1.00 97.25 85 LYS A O 1
ATOM 640 N N . THR A 1 86 ? -14.540 4.907 17.089 1.00 97.00 86 THR A N 1
ATOM 641 C CA . THR A 1 86 ? -14.800 3.492 16.809 1.00 97.00 86 THR A CA 1
ATOM 642 C C . THR A 1 86 ? -13.564 2.801 16.249 1.00 97.00 86 THR A C 1
ATOM 644 O O . THR A 1 86 ? -13.161 1.796 16.817 1.00 97.00 86 THR A O 1
ATOM 647 N N . LEU A 1 87 ? -12.936 3.344 15.199 1.00 97.00 87 LEU A N 1
ATOM 648 C CA . LEU A 1 87 ? -11.764 2.733 14.558 1.00 97.00 87 LEU A CA 1
ATOM 649 C C . LEU A 1 87 ? -10.589 2.584 15.533 1.00 97.00 87 LEU A C 1
ATOM 651 O O . LEU A 1 87 ? -9.978 1.520 15.603 1.00 97.00 87 LEU A O 1
ATOM 655 N N . LEU A 1 88 ? -10.300 3.623 16.321 1.00 97.19 88 LEU A N 1
ATOM 656 C CA . LEU A 1 88 ? -9.204 3.591 17.293 1.00 97.19 88 LEU A CA 1
ATOM 657 C C . LEU A 1 88 ? -9.473 2.628 18.459 1.00 97.19 88 LEU A C 1
ATOM 659 O O . LEU A 1 88 ? -8.532 2.032 18.969 1.00 97.19 88 LEU A O 1
ATOM 663 N N . GLY A 1 89 ? -10.738 2.451 18.852 1.00 97.25 89 GLY A N 1
ATOM 664 C CA . GLY A 1 89 ? -11.146 1.544 19.929 1.00 97.25 89 GLY A CA 1
ATOM 665 C C . GLY A 1 89 ? -11.443 0.108 19.487 1.00 97.25 89 GLY A C 1
ATOM 666 O O . GLY A 1 89 ? -11.859 -0.704 20.308 1.00 97.25 89 GLY A O 1
ATOM 667 N N . MET A 1 90 ? -11.269 -0.247 18.205 1.00 96.88 90 MET A N 1
ATOM 668 C CA . MET A 1 90 ? -11.597 -1.601 17.724 1.00 96.88 90 MET A CA 1
ATOM 669 C C . MET A 1 90 ? -10.803 -2.690 18.455 1.00 96.88 90 MET A C 1
ATOM 671 O O . MET A 1 90 ? -11.343 -3.761 18.721 1.00 96.88 90 MET A O 1
ATOM 675 N N . GLY A 1 91 ? -9.547 -2.414 18.811 1.00 95.75 91 GLY A N 1
ATOM 676 C CA . GLY A 1 91 ? -8.690 -3.364 19.525 1.00 95.75 91 GLY A CA 1
ATOM 677 C C . GLY A 1 91 ? -9.142 -3.670 20.957 1.00 95.75 91 GLY A C 1
ATOM 678 O O . GLY A 1 91 ? -8.705 -4.668 21.522 1.00 95.75 91 GLY A O 1
ATOM 679 N N . ASP A 1 92 ? -10.041 -2.862 21.526 1.00 96.25 92 ASP A N 1
ATOM 680 C CA . ASP A 1 92 ? -10.475 -2.978 22.925 1.00 96.25 92 ASP A CA 1
ATOM 681 C C . ASP A 1 92 ? -11.566 -4.044 23.124 1.00 96.25 92 ASP A C 1
ATOM 683 O O . ASP A 1 92 ? -11.948 -4.359 24.251 1.00 96.25 92 ASP A O 1
ATOM 687 N N . THR A 1 93 ? -12.096 -4.603 22.032 1.00 96.31 93 THR A N 1
ATOM 688 C CA . THR A 1 93 ? -13.182 -5.592 22.056 1.00 96.31 93 THR A CA 1
ATOM 689 C C . THR A 1 93 ? -12.793 -6.846 21.283 1.00 96.31 93 THR A C 1
ATOM 691 O O . THR A 1 93 ? -12.077 -6.772 20.287 1.00 96.31 93 THR A O 1
ATOM 694 N N . ALA A 1 94 ? -13.301 -8.010 21.699 1.00 97.06 94 ALA A N 1
ATOM 695 C CA . ALA A 1 94 ? -13.033 -9.272 21.002 1.00 97.06 94 ALA A CA 1
ATOM 696 C C . ALA A 1 94 ? -13.557 -9.261 19.554 1.00 97.06 94 ALA A C 1
ATOM 698 O O . ALA A 1 94 ? -12.889 -9.758 18.650 1.00 97.06 94 ALA A O 1
ATOM 699 N N . GLU A 1 95 ? -14.726 -8.657 19.330 1.00 97.38 95 GLU A N 1
ATOM 700 C CA . GLU A 1 95 ? -15.307 -8.496 17.996 1.00 97.38 95 GLU A CA 1
ATOM 701 C C . 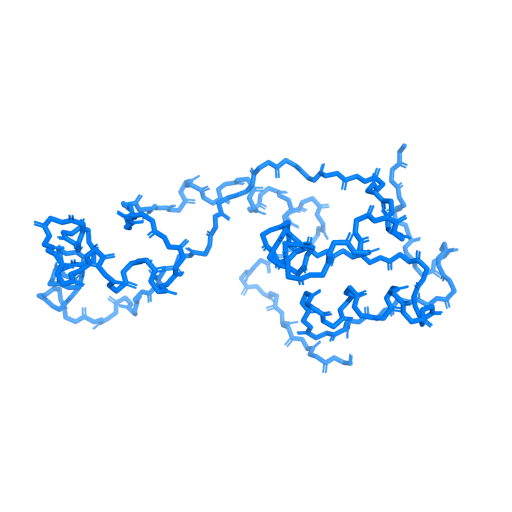GLU A 1 95 ? -14.436 -7.597 17.109 1.00 97.38 95 GLU A C 1
ATOM 703 O O . GLU A 1 95 ? -14.058 -7.992 16.006 1.00 97.38 95 GLU A O 1
ATOM 708 N N . GLY A 1 96 ? -14.048 -6.415 17.598 1.00 97.25 96 GLY A N 1
ATOM 709 C CA . GLY A 1 96 ? -13.193 -5.508 16.838 1.00 97.25 96 GLY A CA 1
ATOM 710 C C . GLY A 1 96 ? -11.797 -6.087 16.580 1.00 97.25 96 GLY A C 1
ATOM 711 O O . GLY A 1 96 ? -11.285 -5.947 15.471 1.00 97.25 96 GLY A O 1
ATOM 712 N N . ALA A 1 97 ? -11.219 -6.819 17.537 1.00 96.88 97 ALA A N 1
ATOM 713 C CA . ALA A 1 97 ? -9.963 -7.545 17.351 1.00 96.88 97 ALA A CA 1
ATOM 714 C C . ALA A 1 97 ? -10.076 -8.654 16.288 1.00 96.88 97 ALA A C 1
ATOM 716 O O . ALA A 1 97 ? -9.164 -8.822 15.477 1.00 96.88 97 ALA A O 1
ATOM 717 N N . ALA A 1 98 ? -11.200 -9.379 16.239 1.00 97.25 98 ALA A N 1
ATOM 718 C CA . ALA A 1 98 ? -11.452 -10.373 15.197 1.00 97.25 98 ALA A CA 1
ATOM 719 C C . ALA A 1 98 ? -11.543 -9.725 13.804 1.00 97.25 98 ALA A C 1
ATOM 721 O O . ALA A 1 98 ? -10.932 -10.218 12.855 1.00 97.25 98 ALA A O 1
ATOM 722 N N . ILE A 1 99 ? -12.228 -8.582 13.686 1.00 97.25 99 ILE A N 1
ATOM 723 C CA . ILE A 1 99 ? -12.311 -7.819 12.429 1.00 97.25 99 ILE A CA 1
ATOM 724 C C . ILE A 1 99 ? -10.927 -7.305 12.010 1.00 97.25 99 ILE A C 1
ATOM 726 O O . ILE A 1 99 ? -10.544 -7.450 10.850 1.00 97.25 99 ILE A O 1
ATOM 730 N N . LEU A 1 100 ? -10.152 -6.749 12.945 1.00 96.38 100 LEU A N 1
ATOM 731 C CA . LEU A 1 100 ? -8.783 -6.286 12.698 1.00 96.38 100 LEU A CA 1
ATOM 732 C C . LEU A 1 100 ? -7.880 -7.423 12.205 1.00 96.38 100 LEU A C 1
ATOM 734 O O . LEU A 1 100 ? -7.128 -7.234 11.251 1.00 96.38 100 LEU A O 1
ATOM 738 N N . SER A 1 101 ? -8.015 -8.621 12.782 1.00 94.75 101 SER A N 1
ATOM 739 C CA . SER A 1 101 ? -7.275 -9.803 12.339 1.00 94.75 101 SER A CA 1
ATOM 740 C C . SER A 1 101 ? -7.597 -10.184 10.894 1.00 94.75 101 SER A C 1
ATOM 742 O O . SER A 1 101 ? -6.680 -10.499 10.140 1.00 94.75 101 SER A O 1
ATOM 744 N N . VAL A 1 102 ? -8.873 -10.148 10.492 1.00 93.94 102 VAL A N 1
ATOM 745 C CA . VAL A 1 102 ? -9.280 -10.399 9.096 1.00 93.94 102 VAL A CA 1
ATOM 746 C C . VAL A 1 102 ? -8.761 -9.297 8.171 1.00 93.94 102 VAL A C 1
ATOM 748 O O . VAL A 1 102 ? -8.309 -9.579 7.066 1.00 93.94 102 VAL A O 1
ATOM 751 N N . PHE A 1 103 ? -8.766 -8.048 8.639 1.00 91.25 103 PHE A N 1
ATOM 752 C CA . PHE A 1 103 ? -8.202 -6.908 7.918 1.00 91.25 103 PHE A CA 1
ATOM 753 C C . PHE A 1 103 ? -6.662 -6.950 7.822 1.00 91.25 103 PHE A C 1
ATOM 755 O O . PHE A 1 103 ? -6.073 -6.201 7.046 1.00 91.25 103 PHE A O 1
ATOM 762 N N . GLY A 1 104 ? -5.992 -7.823 8.583 1.00 89.94 104 GLY A N 1
ATOM 763 C CA . GLY A 1 104 ? -4.533 -7.922 8.612 1.00 89.94 104 GLY A CA 1
ATOM 764 C C . GLY A 1 104 ? -3.852 -6.807 9.413 1.00 89.94 104 GLY A C 1
ATOM 765 O O . GLY A 1 104 ? -2.674 -6.529 9.194 1.00 89.94 104 GLY A O 1
ATOM 766 N N . ALA A 1 105 ? -4.565 -6.166 10.343 1.00 91.88 105 ALA A N 1
ATOM 767 C CA . ALA A 1 105 ? -4.028 -5.132 11.224 1.00 91.88 105 ALA A CA 1
ATOM 768 C C . ALA A 1 105 ? -4.158 -5.519 12.702 1.00 91.88 105 ALA A C 1
ATOM 770 O O . ALA A 1 105 ? -4.982 -6.342 13.085 1.00 91.88 105 ALA A O 1
ATOM 771 N N . LYS A 1 106 ? -3.346 -4.889 13.557 1.00 92.62 106 LYS A N 1
ATOM 772 C CA . LYS A 1 106 ? -3.478 -5.008 15.021 1.00 92.62 106 LYS A CA 1
ATOM 773 C C . LYS A 1 106 ? -4.350 -3.910 15.621 1.00 92.62 106 LYS A C 1
ATOM 775 O O . LYS A 1 106 ? -5.012 -4.139 16.623 1.00 92.62 106 LYS A O 1
ATOM 780 N N . SER A 1 107 ? -4.318 -2.722 15.028 1.00 95.12 107 SER A N 1
ATOM 781 C CA . SER A 1 107 ? -5.083 -1.553 15.452 1.00 95.12 107 SER A CA 1
ATOM 782 C C . SER A 1 107 ? -5.054 -0.487 14.359 1.00 95.12 107 SER A C 1
ATOM 784 O O . SER A 1 107 ? -4.200 -0.515 13.467 1.00 95.12 107 SER A O 1
ATOM 786 N N . PHE A 1 108 ? -5.971 0.473 14.455 1.00 96.31 108 PHE A N 1
ATOM 787 C CA . PHE A 1 108 ? -5.822 1.766 13.799 1.00 96.31 108 PHE A CA 1
ATOM 788 C C . PHE A 1 108 ? -5.083 2.724 14.731 1.00 96.31 108 PHE A C 1
ATOM 790 O O . PHE A 1 108 ? -5.225 2.650 15.952 1.00 96.31 108 PHE A O 1
ATOM 797 N N . ILE A 1 109 ? -4.320 3.646 14.151 1.00 95.62 109 ILE A N 1
ATOM 798 C CA . ILE A 1 109 ? -3.624 4.700 14.890 1.00 95.62 109 ILE A CA 1
ATOM 799 C C . ILE A 1 109 ? -4.081 6.074 14.395 1.00 95.62 109 ILE A C 1
ATOM 801 O O . ILE A 1 109 ? -4.515 6.196 13.246 1.00 95.62 109 ILE A O 1
ATOM 805 N N . PRO A 1 110 ? -4.003 7.124 15.229 1.00 95.31 110 PRO A N 1
ATOM 806 C CA . PRO A 1 110 ? -4.145 8.486 14.744 1.00 95.31 110 PRO A CA 1
ATOM 807 C C . PRO A 1 110 ? -3.068 8.776 13.696 1.00 95.31 110 PRO A C 1
ATOM 809 O O . PRO A 1 110 ? -1.915 8.383 13.860 1.00 95.31 110 PRO A O 1
ATOM 812 N N . THR A 1 111 ? -3.445 9.468 12.628 1.00 93.31 111 THR A N 1
ATOM 813 C CA . THR A 1 111 ? -2.525 9.858 11.557 1.00 93.31 111 THR A CA 1
ATOM 814 C C . THR A 1 111 ? -2.873 11.264 11.091 1.00 93.31 111 THR A C 1
ATOM 816 O O . THR A 1 111 ? -4.049 11.635 11.043 1.00 93.31 111 THR A O 1
ATOM 819 N N . GLY A 1 112 ? -1.853 12.051 10.769 1.00 91.81 112 GLY A N 1
ATOM 820 C CA . GLY A 1 112 ? -1.970 13.388 10.205 1.00 91.81 112 GLY A CA 1
ATOM 821 C C . GLY A 1 112 ? -1.037 13.592 9.015 1.00 91.81 112 GLY A C 1
ATOM 822 O O . GLY A 1 112 ? -0.249 12.726 8.650 1.00 91.81 112 GLY A O 1
ATOM 823 N N . GLU A 1 113 ? -1.107 14.777 8.414 1.00 89.50 113 GLU A N 1
ATOM 824 C CA . GLU A 1 113 ? -0.350 15.114 7.198 1.00 89.50 113 GLU A CA 1
ATOM 825 C C . GLU A 1 113 ? 1.164 14.915 7.356 1.00 89.50 113 GLU A C 1
ATOM 827 O O . GLU A 1 113 ? 1.832 14.435 6.442 1.00 89.50 113 GLU A O 1
ATOM 832 N N . LYS A 1 114 ? 1.714 15.225 8.538 1.00 92.12 114 LYS A N 1
ATOM 833 C CA . LYS A 1 114 ? 3.154 15.103 8.808 1.00 92.12 114 LYS A CA 1
ATOM 834 C C . LYS A 1 114 ? 3.662 13.667 8.716 1.00 92.12 114 LYS A C 1
ATOM 836 O O . LYS A 1 114 ? 4.812 13.484 8.318 1.00 92.12 114 LYS A O 1
ATOM 841 N N . ASP A 1 115 ? 2.826 12.674 9.013 1.00 94.06 115 ASP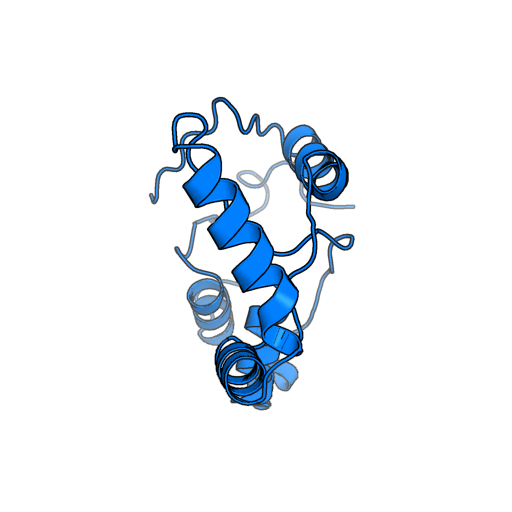 A N 1
ATOM 842 C CA . ASP A 1 115 ? 3.203 11.259 8.916 1.00 94.06 115 ASP A CA 1
ATOM 843 C C . ASP A 1 115 ? 3.489 10.855 7.459 1.00 94.06 115 ASP A C 1
ATOM 845 O O . ASP A 1 115 ? 4.275 9.947 7.203 1.00 94.06 115 ASP A O 1
ATOM 849 N N . TYR A 1 116 ? 2.923 11.592 6.495 1.00 92.75 116 TYR A N 1
ATOM 850 C CA . TYR A 1 116 ? 3.114 11.402 5.055 1.00 92.75 116 TYR A CA 1
ATOM 851 C C . TYR A 1 116 ? 4.260 12.219 4.455 1.00 92.75 116 TYR A C 1
ATOM 853 O O . TYR A 1 116 ? 4.526 12.102 3.258 1.00 92.75 116 TYR A O 1
ATOM 861 N N . SER A 1 117 ? 4.998 12.990 5.261 1.00 92.12 117 SER A N 1
ATOM 862 C CA . SER A 1 117 ? 6.145 13.777 4.780 1.00 92.12 117 SER A CA 1
ATOM 863 C C . SER A 1 117 ? 7.168 12.956 3.971 1.00 92.12 117 SER A C 1
ATOM 865 O O . SER A 1 117 ? 7.644 13.473 2.954 1.00 92.12 117 SER A O 1
ATOM 867 N N . PRO A 1 118 ? 7.495 11.691 4.332 1.00 91.56 118 PRO A N 1
ATOM 868 C CA . PRO A 1 118 ? 8.392 10.864 3.523 1.00 91.56 118 PRO A CA 1
ATOM 869 C C . PRO A 1 118 ? 7.854 10.612 2.108 1.00 91.56 118 PRO A C 1
ATOM 871 O O . PRO A 1 118 ? 8.579 10.791 1.132 1.00 91.56 118 PRO A O 1
ATOM 874 N N . VAL A 1 119 ? 6.560 10.294 1.976 1.00 90.69 119 VAL A N 1
ATOM 875 C CA . VAL A 1 119 ? 5.907 10.056 0.675 1.00 90.69 119 VAL A CA 1
ATOM 876 C C . VAL A 1 119 ? 5.891 11.329 -0.163 1.00 90.69 119 VAL A C 1
ATOM 878 O O . VAL A 1 119 ? 6.249 11.297 -1.336 1.00 90.69 119 VAL A O 1
ATOM 881 N N . LEU A 1 120 ? 5.539 12.466 0.443 1.00 90.69 120 LEU A N 1
ATOM 882 C CA . LEU A 1 120 ? 5.529 13.761 -0.243 1.00 90.69 120 LEU A CA 1
ATOM 883 C C . LEU A 1 120 ? 6.932 14.166 -0.718 1.00 90.69 120 LEU A C 1
ATOM 885 O O . LEU A 1 120 ? 7.091 14.728 -1.801 1.00 90.69 120 LEU A O 1
ATOM 889 N N . THR A 1 121 ? 7.964 13.838 0.062 1.00 90.69 121 THR A N 1
ATOM 890 C CA . THR A 1 121 ? 9.362 14.065 -0.324 1.00 90.69 121 THR A CA 1
ATOM 891 C C . THR A 1 121 ? 9.764 13.192 -1.510 1.00 90.69 121 THR A C 1
ATOM 893 O O . THR A 1 121 ? 10.404 13.689 -2.438 1.00 90.69 121 THR A O 1
ATOM 896 N N . LEU A 1 122 ? 9.381 11.912 -1.505 1.00 89.19 122 LEU A N 1
ATOM 897 C CA . LEU A 1 122 ? 9.630 10.991 -2.617 1.00 89.19 122 LEU A CA 1
ATOM 898 C C . LEU A 1 122 ? 8.905 11.435 -3.892 1.00 89.19 122 LEU A C 1
ATOM 900 O O . LEU A 1 122 ? 9.539 11.517 -4.940 1.00 89.19 122 LEU A O 1
ATOM 904 N N . ALA A 1 123 ? 7.625 11.803 -3.793 1.00 89.94 123 ALA A N 1
ATOM 905 C CA . ALA A 1 123 ? 6.845 12.322 -4.916 1.00 89.94 123 ALA A CA 1
ATOM 906 C C . ALA A 1 123 ? 7.516 13.556 -5.535 1.00 89.94 123 ALA A C 1
ATOM 908 O O . ALA A 1 123 ? 7.767 13.589 -6.738 1.00 89.94 123 ALA A O 1
ATOM 909 N N . LYS A 1 124 ? 7.931 14.520 -4.702 1.00 90.25 124 LYS A N 1
ATOM 910 C CA . LYS A 1 124 ? 8.646 15.716 -5.165 1.00 90.25 124 LYS A CA 1
ATOM 911 C C . LYS A 1 124 ? 9.966 15.380 -5.863 1.00 90.25 124 LYS A C 1
ATOM 913 O O . LYS A 1 124 ? 10.271 15.976 -6.892 1.00 90.25 124 LYS A O 1
ATOM 918 N N . LYS A 1 125 ? 10.753 14.439 -5.325 1.00 87.88 125 LYS A N 1
ATOM 919 C CA . LYS A 1 125 ? 11.998 13.968 -5.964 1.00 87.88 125 LYS A CA 1
ATOM 920 C C . LYS A 1 125 ? 11.733 13.295 -7.314 1.00 87.88 125 LYS A C 1
ATOM 922 O O . LYS A 1 125 ? 12.554 13.428 -8.212 1.00 87.88 125 LYS A O 1
ATOM 927 N N . ALA A 1 126 ? 10.594 12.622 -7.455 1.00 85.75 126 ALA A N 1
ATOM 928 C CA . ALA A 1 126 ? 10.138 12.011 -8.700 1.00 85.75 126 ALA A CA 1
ATOM 929 C C . ALA A 1 126 ? 9.469 13.007 -9.671 1.00 85.75 126 ALA A C 1
ATOM 931 O O . ALA A 1 126 ? 8.977 12.593 -10.715 1.00 85.75 126 ALA A O 1
ATOM 932 N N . GLY A 1 127 ? 9.412 14.304 -9.342 1.00 88.56 127 GLY A N 1
ATOM 933 C CA . GLY A 1 127 ? 8.742 15.310 -10.173 1.00 88.56 127 GLY A CA 1
ATOM 934 C C . GLY A 1 127 ? 7.212 15.203 -10.178 1.00 88.56 127 GLY A C 1
ATOM 935 O O . GLY A 1 127 ? 6.564 15.773 -11.050 1.00 88.56 127 GLY A O 1
ATOM 936 N N . ILE A 1 128 ? 6.631 14.485 -9.214 1.00 89.12 128 ILE A N 1
ATOM 937 C CA . ILE A 1 128 ? 5.187 14.297 -9.069 1.00 89.12 128 ILE A CA 1
ATOM 938 C C . ILE A 1 128 ? 4.639 15.348 -8.103 1.00 89.12 128 ILE A C 1
ATOM 940 O O . ILE A 1 128 ? 5.088 15.447 -6.958 1.00 89.12 128 ILE A O 1
ATOM 944 N N . ASP A 1 129 ? 3.625 16.088 -8.547 1.00 89.69 129 ASP A N 1
ATOM 945 C CA . ASP A 1 129 ? 2.804 16.946 -7.693 1.00 89.69 129 ASP A CA 1
ATOM 946 C C . ASP A 1 129 ? 1.459 16.258 -7.401 1.00 89.69 129 ASP A C 1
ATOM 948 O O . ASP A 1 129 ? 0.608 16.187 -8.289 1.00 89.69 129 ASP A O 1
ATOM 952 N N . PRO A 1 130 ? 1.222 15.770 -6.169 1.00 85.25 130 PRO A N 1
ATOM 953 C CA . PRO A 1 130 ? -0.020 15.084 -5.815 1.00 85.25 130 PRO A CA 1
ATOM 954 C C . PRO A 1 130 ? -1.293 15.910 -6.035 1.00 85.25 130 PRO A C 1
ATOM 956 O O . PRO A 1 130 ? -2.361 15.326 -6.191 1.00 85.25 130 PRO A O 1
ATOM 959 N N . ALA A 1 131 ? -1.210 17.245 -6.035 1.00 85.50 131 ALA A N 1
ATOM 960 C CA . ALA A 1 131 ? -2.377 18.105 -6.234 1.00 85.50 131 ALA A CA 1
ATOM 961 C C . ALA A 1 131 ? -2.840 18.151 -7.698 1.00 85.50 131 ALA A C 1
ATOM 963 O O . ALA A 1 131 ? -4.006 18.433 -7.971 1.00 85.50 131 ALA A O 1
ATOM 964 N N . THR A 1 132 ? -1.928 17.887 -8.633 1.00 86.38 132 THR A N 1
ATOM 965 C CA . THR A 1 132 ? -2.169 17.970 -10.080 1.00 86.38 132 THR A CA 1
ATOM 966 C C . THR A 1 132 ? -1.951 16.637 -10.794 1.00 86.38 132 THR A C 1
ATOM 968 O O . THR A 1 132 ? -2.215 16.531 -11.991 1.00 86.38 132 THR A O 1
ATOM 971 N N . TYR A 1 133 ? -1.509 15.606 -10.068 1.00 81.94 133 TYR A N 1
ATOM 972 C CA . TYR A 1 133 ? -1.264 14.280 -10.610 1.00 81.94 133 TYR A CA 1
ATOM 973 C C . TYR A 1 133 ? -2.563 13.647 -11.118 1.00 81.94 133 TYR A C 1
ATOM 975 O O . TYR A 1 133 ? -3.448 13.278 -10.344 1.00 81.94 133 TYR A O 1
ATOM 983 N N . SER A 1 134 ? -2.653 13.496 -12.438 1.00 74.75 134 SER A N 1
ATOM 984 C CA . SER A 1 134 ? -3.711 12.738 -13.096 1.00 74.75 134 SER A CA 1
ATOM 985 C C . SER A 1 134 ? -3.232 11.308 -13.299 1.00 74.75 134 SER A C 1
ATOM 987 O O . SER A 1 134 ? -2.319 11.055 -14.085 1.00 74.75 134 SER A O 1
ATOM 989 N N . TYR A 1 135 ? -3.835 10.371 -12.574 1.00 68.31 135 TYR A N 1
ATOM 990 C CA . TYR A 1 135 ? -3.596 8.954 -12.798 1.00 68.31 135 TYR A CA 1
ATOM 991 C C . TYR A 1 135 ? -4.399 8.483 -14.013 1.00 68.31 135 TYR A C 1
ATOM 993 O O . TYR A 1 135 ? -5.630 8.451 -13.978 1.00 68.31 135 TYR A O 1
ATOM 1001 N N . GLU A 1 136 ? -3.698 8.087 -15.071 1.00 61.81 136 GLU A N 1
ATOM 1002 C CA . GLU A 1 136 ? -4.274 7.380 -16.212 1.00 61.81 136 GLU A CA 1
ATOM 1003 C C . GLU A 1 136 ? -3.730 5.950 -16.214 1.00 61.81 136 GLU A C 1
ATOM 1005 O O . GLU A 1 136 ? -2.528 5.742 -16.372 1.00 61.81 136 GLU A O 1
ATOM 1010 N N . ASN A 1 137 ? -4.612 4.960 -16.050 1.00 48.25 137 ASN A N 1
ATOM 1011 C CA . ASN A 1 137 ? -4.286 3.585 -16.422 1.00 48.25 137 ASN A CA 1
ATOM 1012 C C . ASN A 1 137 ? -4.207 3.538 -17.950 1.00 48.25 137 ASN A C 1
ATOM 1014 O O . ASN A 1 137 ? -5.244 3.480 -18.612 1.00 48.25 137 ASN A O 1
ATOM 1018 N N . LYS A 1 138 ? -2.994 3.646 -18.493 1.00 46.53 138 LYS A N 1
ATOM 1019 C CA . LYS A 1 138 ? -2.711 3.361 -19.901 1.00 46.53 138 LYS A CA 1
ATOM 1020 C C . LYS A 1 138 ? -2.269 1.921 -20.062 1.00 46.53 138 LYS A C 1
ATOM 1022 O O . LYS A 1 138 ? -1.415 1.496 -19.254 1.00 46.53 138 LYS A O 1
#